Protein AF-X1NA74-F1 (afdb_monomer_lite)

Sequence (127 aa):
YQNKMIAGVIIFEFPNLKIIERQFFVSPVNFPYIPGLLTFREGPSLLEAFKKIKTTPDVILFDGQGIAHPRRMGIATHLGLFLGKPTIGCAKSRLSGKYTSVGEEKGGSNLNTISYSLLASINLLIR

InterPro domains:
  IPR007581 Endonuclease V [PF04493] (3-108)
  IPR007581 Endonuclease V [PTHR28511] (5-96)
  IPR007581 Endonuclease V [cd06559] (3-111)

Structure (mmCIF, N/CA/C/O backbone):
data_AF-X1NA74-F1
#
_entry.id   AF-X1NA74-F1
#
loop_
_atom_site.group_PDB
_atom_site.id
_atom_site.type_symbol
_atom_site.label_atom_id
_atom_site.label_alt_id
_atom_site.label_comp_id
_atom_site.label_asym_id
_atom_site.label_entity_id
_atom_site.label_seq_id
_atom_site.pdbx_PDB_ins_code
_atom_site.Cartn_x
_atom_site.Cartn_y
_atom_site.Cartn_z
_atom_site.occupancy
_atom_site.B_iso_or_equiv
_atom_site.auth_seq_id
_atom_site.auth_comp_id
_atom_site.auth_asym_id
_atom_site.auth_atom_id
_atom_site.pdbx_PDB_model_num
ATOM 1 N N . TYR A 1 1 ? 17.536 8.046 18.427 1.00 46.03 1 TYR A N 1
ATOM 2 C CA . TYR A 1 1 ? 16.246 8.233 17.720 1.00 46.03 1 TYR A CA 1
ATOM 3 C C . TYR A 1 1 ? 16.226 7.712 16.278 1.00 46.03 1 TYR A C 1
ATOM 5 O O . TYR A 1 1 ? 15.150 7.649 15.697 1.00 46.03 1 TYR A O 1
ATOM 13 N N . GLN A 1 2 ? 17.363 7.316 15.697 1.00 56.03 2 GLN A N 1
ATOM 14 C CA . GLN A 1 2 ? 17.453 6.832 14.316 1.00 56.03 2 GLN A CA 1
ATOM 15 C C . GLN A 1 2 ? 17.094 5.336 14.242 1.00 56.03 2 GLN A C 1
ATOM 17 O O . GLN A 1 2 ? 17.498 4.588 15.125 1.00 56.03 2 GLN A O 1
ATOM 22 N N . ASN A 1 3 ? 16.352 4.933 13.202 1.00 81.56 3 ASN A N 1
ATOM 23 C CA . ASN A 1 3 ? 15.900 3.566 12.866 1.00 81.56 3 ASN A CA 1
ATOM 24 C C . ASN A 1 3 ? 14.433 3.196 13.182 1.00 81.56 3 ASN A C 1
ATOM 26 O O . ASN A 1 3 ? 14.139 2.053 13.529 1.00 81.56 3 ASN A O 1
ATOM 30 N N . LYS A 1 4 ? 13.495 4.142 13.028 1.00 88.38 4 LYS A N 1
ATOM 31 C CA . LYS A 1 4 ? 12.045 3.864 13.023 1.00 88.38 4 LYS A CA 1
ATOM 32 C C . LYS A 1 4 ? 11.462 4.013 11.616 1.00 88.38 4 LYS A C 1
ATOM 34 O O . LYS A 1 4 ? 11.911 4.861 10.852 1.00 88.38 4 LYS A O 1
ATOM 39 N N . MET A 1 5 ? 10.441 3.222 11.311 1.00 91.31 5 MET A N 1
ATOM 40 C CA . MET A 1 5 ? 9.598 3.328 10.123 1.00 91.31 5 MET A CA 1
ATOM 41 C C . MET A 1 5 ? 8.152 3.533 10.555 1.00 91.31 5 MET A C 1
ATOM 43 O O . MET A 1 5 ? 7.714 2.998 11.575 1.00 91.31 5 MET A O 1
ATOM 47 N N . ILE A 1 6 ? 7.427 4.322 9.767 1.00 94.69 6 ILE A N 1
ATOM 48 C CA . ILE A 1 6 ? 6.004 4.582 9.950 1.00 94.69 6 ILE A CA 1
ATOM 49 C C . ILE A 1 6 ? 5.291 4.037 8.719 1.00 94.69 6 ILE A C 1
ATOM 51 O O . ILE A 1 6 ? 5.534 4.505 7.611 1.00 94.69 6 ILE A O 1
ATOM 55 N N . ALA A 1 7 ? 4.426 3.051 8.919 1.00 95.31 7 ALA A N 1
ATOM 56 C CA . ALA A 1 7 ? 3.515 2.558 7.898 1.00 95.31 7 ALA A CA 1
ATOM 57 C C . ALA A 1 7 ? 2.154 3.228 8.089 1.00 95.31 7 ALA A C 1
ATOM 59 O O . ALA A 1 7 ? 1.648 3.274 9.211 1.00 95.31 7 ALA A O 1
ATOM 60 N N . GLY A 1 8 ? 1.571 3.753 7.014 1.00 94.44 8 GLY A N 1
ATOM 61 C CA . GLY A 1 8 ? 0.285 4.447 7.039 1.00 94.44 8 GLY A CA 1
ATOM 62 C C . GLY A 1 8 ? -0.700 3.837 6.053 1.00 94.44 8 GLY A C 1
ATOM 63 O O . GLY A 1 8 ? -0.323 3.475 4.942 1.00 94.44 8 GLY A O 1
ATOM 64 N N . VAL A 1 9 ? -1.964 3.754 6.460 1.00 96.69 9 VAL A N 1
ATOM 65 C CA . VAL A 1 9 ? -3.091 3.351 5.616 1.00 96.69 9 VAL A CA 1
ATOM 66 C C . VAL A 1 9 ? -4.160 4.433 5.714 1.00 96.69 9 VAL A C 1
ATOM 68 O O . VAL A 1 9 ? -4.530 4.861 6.810 1.00 96.69 9 VAL A O 1
ATOM 71 N N . ILE A 1 10 ? -4.647 4.890 4.564 1.00 97.19 10 ILE A N 1
ATOM 72 C CA . ILE A 1 10 ? -5.715 5.884 4.456 1.00 97.19 10 ILE A CA 1
ATOM 73 C C . ILE A 1 10 ? -6.810 5.282 3.586 1.00 97.19 10 ILE A C 1
ATOM 75 O O . ILE A 1 10 ? -6.522 4.781 2.500 1.00 97.19 10 ILE A O 1
ATOM 79 N N . ILE A 1 11 ? -8.051 5.346 4.057 1.00 97.00 11 ILE A N 1
ATOM 80 C CA . ILE A 1 11 ? -9.217 4.891 3.304 1.00 97.00 11 ILE A CA 1
ATOM 81 C C . ILE A 1 11 ? -9.994 6.101 2.826 1.00 97.00 11 ILE A C 1
ATOM 83 O O . ILE A 1 11 ? -10.322 7.005 3.602 1.00 97.00 11 ILE A O 1
ATOM 87 N N . PHE A 1 12 ? -10.296 6.078 1.536 1.00 96.38 12 PHE A N 1
ATOM 88 C CA . PHE A 1 12 ? -11.095 7.073 0.855 1.00 96.38 12 PHE A CA 1
ATOM 89 C C . PHE A 1 12 ? -12.439 6.464 0.464 1.00 96.38 12 PHE A C 1
ATOM 91 O O . PHE A 1 12 ? -12.497 5.336 -0.016 1.00 96.38 12 PHE A O 1
ATOM 98 N N . GLU A 1 13 ? -13.507 7.232 0.633 1.00 93.50 13 GLU A N 1
ATOM 99 C CA . GLU A 1 13 ? -14.758 7.020 -0.083 1.00 93.50 13 GLU A CA 1
ATOM 100 C C . GLU A 1 13 ? -14.599 7.521 -1.523 1.00 93.50 13 GLU A C 1
ATOM 102 O O . GLU A 1 13 ? -14.023 8.584 -1.759 1.00 93.50 13 GLU A O 1
ATOM 107 N N . PHE A 1 14 ? -15.145 6.787 -2.486 1.00 89.88 14 PHE A N 1
ATOM 108 C CA . PHE A 1 14 ? -15.173 7.165 -3.897 1.00 89.88 14 PHE A CA 1
ATOM 109 C C . PHE A 1 14 ? -16.624 7.317 -4.379 1.00 89.88 14 PHE A C 1
ATOM 111 O O . PHE A 1 14 ? -17.480 6.575 -3.895 1.00 89.88 14 PHE A O 1
ATOM 118 N N . PRO A 1 15 ? -16.935 8.250 -5.308 1.00 93.31 15 PRO A N 1
ATOM 119 C CA . PRO A 1 15 ? -16.031 9.055 -6.155 1.00 93.31 15 PRO A CA 1
ATOM 120 C C . PRO A 1 15 ? -15.385 10.271 -5.499 1.00 93.31 15 PRO A C 1
ATOM 122 O O . PRO A 1 15 ? -14.423 10.815 -6.031 1.00 93.31 15 PRO A O 1
ATOM 125 N N . ASN A 1 16 ? -15.867 10.685 -4.331 1.00 91.56 16 ASN A N 1
ATOM 126 C CA . ASN A 1 16 ? -15.553 12.009 -3.788 1.00 91.56 16 ASN A CA 1
ATOM 127 C C . ASN A 1 16 ? -14.139 12.141 -3.197 1.00 91.56 16 ASN A C 1
ATOM 129 O O . ASN A 1 16 ? -13.725 13.245 -2.852 1.00 91.56 16 ASN A O 1
ATOM 133 N N . LEU A 1 17 ? -13.414 11.028 -3.039 1.00 92.31 17 LEU A N 1
ATOM 134 C CA . LEU A 1 17 ? -12.102 10.949 -2.388 1.00 92.31 17 LEU A CA 1
ATOM 135 C C . LEU A 1 17 ? -12.105 11.570 -0.983 1.00 92.31 17 LEU A C 1
ATOM 137 O O . LEU A 1 17 ? -11.128 12.175 -0.535 1.00 92.31 17 LEU A O 1
ATOM 141 N N . LYS A 1 18 ? -13.214 11.402 -0.257 1.00 94.44 18 LYS A N 1
ATOM 142 C CA . LYS A 1 18 ? -13.313 11.832 1.136 1.00 94.44 18 LYS A CA 1
ATOM 143 C C . LYS A 1 18 ? -12.596 10.819 2.013 1.00 94.44 18 LYS A C 1
ATOM 145 O O . LYS A 1 18 ? -12.879 9.630 1.945 1.00 94.44 18 LYS A O 1
ATOM 150 N N . ILE A 1 19 ? -11.694 11.279 2.873 1.00 95.31 19 ILE A N 1
ATOM 151 C CA . ILE A 1 19 ? -11.023 10.379 3.813 1.00 95.31 19 ILE A CA 1
ATOM 152 C C . ILE A 1 19 ? -12.007 9.966 4.906 1.00 95.31 19 ILE A C 1
A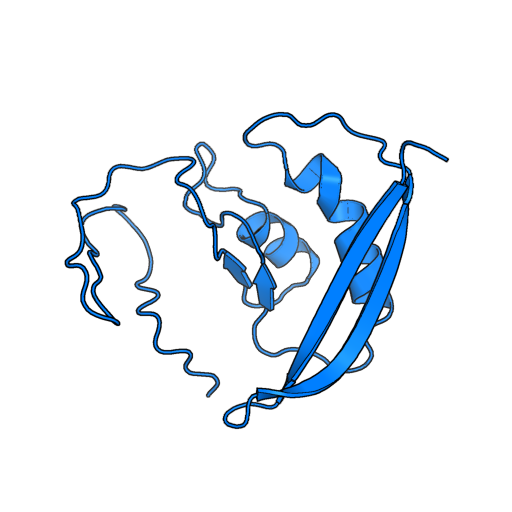TOM 154 O O . ILE A 1 19 ? -12.526 10.822 5.624 1.00 95.31 19 ILE A O 1
ATOM 158 N N . ILE A 1 20 ? -12.218 8.659 5.041 1.00 96.06 20 ILE A N 1
ATOM 159 C CA . ILE A 1 20 ? -13.139 8.068 6.019 1.00 96.06 20 ILE A CA 1
ATOM 160 C C . ILE A 1 20 ? -12.411 7.345 7.153 1.00 96.06 20 ILE A C 1
ATOM 162 O O . ILE A 1 20 ? -12.947 7.244 8.251 1.00 96.06 20 ILE A O 1
ATOM 166 N N . GLU A 1 21 ? -11.167 6.910 6.937 1.00 95.75 21 GLU A N 1
ATOM 167 C CA . GLU A 1 21 ? -10.352 6.288 7.981 1.00 95.75 21 GLU A CA 1
ATOM 168 C C . GLU A 1 21 ? -8.855 6.531 7.746 1.00 95.75 21 GLU A C 1
ATOM 170 O O . GLU A 1 21 ? -8.394 6.642 6.608 1.00 95.75 21 GLU A O 1
ATOM 175 N N . ARG A 1 22 ? -8.085 6.627 8.835 1.00 96.06 22 ARG A N 1
ATOM 176 C CA . ARG A 1 22 ? -6.619 6.687 8.818 1.00 96.06 22 ARG A CA 1
ATOM 177 C C . ARG A 1 22 ? -6.072 5.836 9.952 1.00 96.06 22 ARG A C 1
ATOM 179 O O . ARG A 1 22 ? -6.488 6.011 11.094 1.00 96.06 22 ARG A O 1
ATOM 186 N N . GLN A 1 23 ? -5.111 4.975 9.653 1.00 97.44 23 GLN A N 1
ATOM 187 C CA . GLN A 1 23 ? -4.381 4.200 10.651 1.00 97.44 23 GLN A CA 1
ATOM 188 C C . GLN A 1 23 ? -2.891 4.231 10.351 1.00 97.44 23 GLN A C 1
ATOM 190 O O . GLN A 1 23 ? -2.471 4.373 9.202 1.00 97.44 23 GLN A O 1
ATOM 195 N N . PHE A 1 24 ? -2.080 4.088 11.394 1.00 95.31 24 PHE A N 1
ATOM 196 C CA . PHE A 1 24 ? -0.639 3.975 11.241 1.00 95.31 24 PHE A CA 1
ATOM 197 C C . PHE A 1 24 ? -0.034 3.010 12.255 1.00 95.31 24 PHE A C 1
ATOM 199 O O . PHE A 1 24 ? -0.598 2.717 13.318 1.00 95.31 24 PHE A O 1
ATOM 206 N N . PHE A 1 25 ? 1.157 2.530 11.931 1.00 94.50 25 PHE A N 1
ATOM 207 C CA . PHE A 1 25 ? 1.970 1.703 12.802 1.00 94.50 25 PHE A CA 1
ATOM 208 C C . PHE A 1 25 ? 3.419 2.175 12.760 1.00 94.50 25 PHE A C 1
ATOM 210 O O . PHE A 1 25 ? 3.946 2.497 11.697 1.00 94.50 25 PHE A O 1
ATOM 217 N N . VAL A 1 26 ? 4.055 2.234 13.929 1.00 95.50 26 VAL A N 1
ATOM 218 C CA . VAL A 1 26 ? 5.454 2.637 14.070 1.00 95.50 26 VAL A CA 1
ATOM 219 C C . VAL A 1 26 ? 6.238 1.442 14.573 1.00 95.50 26 VAL A C 1
ATOM 221 O O . VAL A 1 26 ? 5.882 0.855 15.592 1.00 95.50 26 VAL A O 1
ATOM 224 N N . SER A 1 27 ? 7.321 1.111 13.886 1.00 92.19 27 SER A N 1
ATOM 225 C CA . SER A 1 27 ? 8.189 -0.011 14.237 1.00 92.19 27 SER A CA 1
ATOM 226 C C . SER A 1 27 ? 9.657 0.360 14.046 1.00 92.19 27 SER A C 1
ATOM 228 O O . SER A 1 27 ? 9.962 1.316 13.327 1.00 92.19 27 SER A O 1
ATOM 230 N N . PRO A 1 28 ? 10.599 -0.388 14.640 1.00 93.50 28 PRO A N 1
ATOM 231 C CA . PRO A 1 28 ? 11.978 -0.344 14.179 1.00 93.50 28 PRO A CA 1
ATOM 232 C C . PRO A 1 28 ? 12.091 -0.863 12.735 1.00 93.50 28 PRO A C 1
ATOM 234 O O . PRO A 1 28 ? 11.233 -1.615 12.260 1.00 93.50 28 PRO A O 1
ATOM 237 N N . VAL A 1 29 ? 13.147 -0.453 12.031 1.00 90.69 29 VAL A N 1
ATOM 238 C CA . VAL A 1 29 ? 13.500 -0.999 10.712 1.00 90.69 29 VAL A CA 1
ATOM 239 C C . VAL A 1 29 ? 14.473 -2.158 10.898 1.00 90.69 29 VAL A C 1
ATOM 241 O O . VAL A 1 29 ? 15.636 -1.948 11.235 1.00 90.69 29 VAL A O 1
ATOM 244 N N . ASN A 1 30 ? 14.000 -3.377 10.644 1.00 87.94 30 ASN A N 1
ATOM 245 C CA . ASN A 1 30 ? 14.761 -4.604 10.910 1.00 87.94 30 ASN A CA 1
ATOM 246 C C . ASN A 1 30 ? 15.339 -5.262 9.645 1.00 87.94 30 ASN A C 1
ATOM 248 O O . ASN A 1 30 ? 15.986 -6.300 9.737 1.00 87.94 30 ASN A O 1
ATOM 252 N N . PHE A 1 31 ? 15.113 -4.679 8.463 1.00 91.25 31 PHE A N 1
ATOM 253 C CA . PHE A 1 31 ? 15.576 -5.220 7.184 1.00 91.25 31 PHE A CA 1
ATOM 254 C C . PHE A 1 31 ? 16.203 -4.108 6.324 1.00 91.25 31 PHE A C 1
ATOM 256 O O . PHE A 1 31 ? 15.607 -3.030 6.212 1.00 91.25 31 PHE A O 1
ATOM 263 N N . PRO A 1 32 ? 17.390 -4.310 5.720 1.00 89.75 32 PRO A N 1
ATOM 264 C CA . PRO A 1 32 ? 18.074 -3.290 4.922 1.00 89.75 32 PRO A CA 1
ATOM 265 C C . PRO A 1 32 ? 17.316 -2.949 3.632 1.00 89.75 32 PRO A C 1
ATOM 267 O O . PRO A 1 32 ? 16.464 -3.702 3.167 1.00 89.75 32 PRO A O 1
ATOM 270 N N . TYR A 1 33 ? 17.616 -1.801 3.023 1.00 87.38 33 TYR A N 1
ATOM 271 C CA . TYR A 1 33 ? 17.065 -1.490 1.706 1.00 87.38 33 TYR A CA 1
ATOM 272 C C . TYR A 1 33 ? 17.818 -2.284 0.635 1.00 87.38 33 TYR A C 1
ATOM 274 O O . TYR A 1 33 ? 18.985 -2.014 0.361 1.00 87.38 33 TYR A O 1
ATOM 282 N N . ILE A 1 34 ? 17.140 -3.262 0.036 1.00 91.31 34 ILE A N 1
ATOM 283 C CA . ILE A 1 34 ? 17.653 -4.051 -1.085 1.00 91.31 34 ILE A CA 1
ATOM 284 C C . ILE A 1 34 ? 16.655 -3.910 -2.243 1.00 91.31 34 ILE A C 1
ATOM 286 O O . ILE A 1 34 ? 15.484 -4.278 -2.075 1.00 91.31 34 ILE A O 1
ATOM 290 N N . PRO A 1 35 ? 17.072 -3.386 -3.413 1.00 84.56 35 PRO A N 1
ATOM 291 C CA . PRO A 1 35 ? 16.201 -3.270 -4.576 1.00 84.56 35 PRO A CA 1
ATOM 292 C C . PRO A 1 35 ? 15.513 -4.598 -4.918 1.00 84.56 35 PRO A C 1
ATOM 294 O O . PRO A 1 35 ? 16.149 -5.642 -5.056 1.00 84.56 35 PRO A O 1
ATOM 297 N N . GLY A 1 36 ? 14.186 -4.557 -5.037 1.00 87.69 36 GLY A N 1
ATOM 298 C CA . GLY A 1 36 ? 13.357 -5.734 -5.302 1.00 87.69 36 GLY A CA 1
ATOM 299 C C . GLY A 1 36 ? 13.030 -6.617 -4.089 1.00 87.69 36 GLY A C 1
ATOM 300 O O . GLY A 1 36 ? 12.433 -7.674 -4.263 1.00 87.69 36 GLY A O 1
ATOM 301 N N . LEU A 1 37 ? 13.391 -6.202 -2.869 1.00 93.44 37 LEU A N 1
ATOM 302 C CA . LEU A 1 37 ? 12.987 -6.850 -1.610 1.00 93.44 37 LEU A CA 1
ATOM 303 C C . LEU A 1 37 ? 12.252 -5.879 -0.667 1.00 93.44 37 LEU A C 1
ATOM 305 O O . LEU A 1 37 ? 12.208 -6.094 0.542 1.00 93.44 37 LEU A O 1
ATOM 309 N N . LEU A 1 38 ? 11.646 -4.818 -1.215 1.00 90.56 38 LEU A N 1
ATOM 310 C CA . LEU A 1 38 ? 10.960 -3.776 -0.438 1.00 90.56 38 LEU A CA 1
ATOM 311 C C . LEU A 1 38 ? 9.894 -4.349 0.505 1.00 90.56 38 LEU A C 1
ATOM 313 O O . LEU A 1 38 ? 9.777 -3.911 1.646 1.00 90.56 38 LEU A O 1
ATOM 317 N N . THR A 1 39 ? 9.169 -5.381 0.070 1.00 93.06 39 THR A N 1
ATOM 318 C CA . THR A 1 39 ? 8.135 -6.006 0.897 1.00 93.06 39 THR A CA 1
ATOM 319 C C . THR A 1 39 ? 8.673 -6.574 2.206 1.00 93.06 39 THR A C 1
ATOM 321 O O . THR A 1 39 ? 7.976 -6.525 3.208 1.00 93.06 39 THR A O 1
ATOM 324 N N . PHE A 1 40 ? 9.908 -7.079 2.240 1.00 94.56 40 PHE A N 1
ATOM 325 C CA . PHE A 1 40 ? 10.506 -7.594 3.478 1.00 94.56 40 PHE A CA 1
ATOM 326 C C . PHE A 1 40 ? 10.854 -6.470 4.456 1.00 94.56 40 PHE A C 1
ATOM 328 O O . PHE A 1 40 ? 10.862 -6.677 5.667 1.00 94.56 40 PHE A O 1
ATOM 335 N N . ARG A 1 41 ? 11.110 -5.270 3.927 1.00 93.69 41 ARG A N 1
ATOM 336 C CA . ARG A 1 41 ? 11.397 -4.076 4.717 1.00 93.69 41 ARG A CA 1
ATOM 337 C C . ARG A 1 41 ? 10.142 -3.427 5.280 1.00 93.69 41 ARG A C 1
ATOM 339 O O . ARG A 1 41 ? 10.141 -3.077 6.454 1.00 93.69 41 ARG A O 1
ATOM 346 N N . GLU A 1 42 ? 9.104 -3.267 4.466 1.00 93.62 42 GLU A N 1
ATOM 347 C CA . GLU A 1 42 ? 7.936 -2.441 4.813 1.00 93.62 42 GLU A CA 1
ATOM 348 C C . GLU A 1 42 ? 6.664 -3.251 5.076 1.00 93.62 42 GLU A C 1
ATOM 350 O O . GLU A 1 42 ? 5.791 -2.824 5.833 1.00 93.62 42 GLU A O 1
ATOM 355 N N . GLY A 1 43 ? 6.567 -4.444 4.486 1.00 94.56 43 GLY A N 1
ATOM 356 C CA . GLY A 1 43 ? 5.388 -5.303 4.536 1.00 94.56 43 GLY A CA 1
ATOM 357 C C . GLY A 1 43 ? 4.912 -5.636 5.948 1.00 94.56 43 GLY A C 1
ATOM 358 O O . GLY A 1 43 ? 3.726 -5.445 6.207 1.00 94.56 43 GLY A O 1
ATOM 359 N N . PRO A 1 44 ? 5.787 -6.057 6.886 1.00 95.50 44 PRO A N 1
ATOM 360 C CA . PRO A 1 44 ? 5.369 -6.338 8.258 1.00 95.50 44 PRO A CA 1
ATOM 361 C C . PRO A 1 44 ? 4.654 -5.150 8.912 1.00 95.50 44 PRO A C 1
ATOM 363 O O . PRO A 1 44 ? 3.573 -5.305 9.469 1.00 95.50 44 PRO A O 1
ATOM 366 N N . SER A 1 45 ? 5.202 -3.943 8.777 1.00 95.38 45 SER A N 1
ATOM 367 C CA . SER A 1 45 ? 4.621 -2.746 9.392 1.00 95.38 45 SER A CA 1
ATOM 368 C C . SER A 1 45 ? 3.344 -2.288 8.694 1.00 95.38 45 SER A C 1
ATOM 370 O O . SER A 1 45 ? 2.434 -1.797 9.361 1.00 95.38 45 SER A O 1
ATOM 372 N N . LEU A 1 46 ? 3.237 -2.487 7.377 1.00 96.31 46 LEU A N 1
ATOM 373 C CA . LEU A 1 46 ? 1.990 -2.272 6.641 1.00 96.31 46 LEU A CA 1
ATOM 374 C C . LEU A 1 46 ? 0.894 -3.232 7.107 1.00 96.31 46 LEU A C 1
ATOM 376 O O . LEU A 1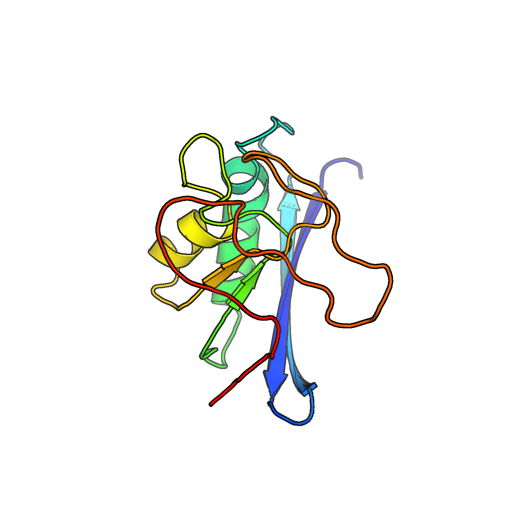 46 ? -0.216 -2.780 7.371 1.00 96.31 46 LEU A O 1
ATOM 380 N N . LEU A 1 47 ? 1.193 -4.523 7.276 1.00 96.69 47 LEU A N 1
ATOM 381 C CA . LEU A 1 47 ? 0.227 -5.501 7.789 1.00 96.69 47 LEU A CA 1
ATOM 382 C C . LEU A 1 47 ? -0.263 -5.128 9.195 1.00 96.69 47 LEU A C 1
ATOM 384 O O . LEU A 1 47 ? -1.462 -5.197 9.457 1.00 96.69 47 LEU A O 1
ATOM 388 N N . GLU A 1 48 ? 0.621 -4.652 10.076 1.00 97.50 48 GLU A N 1
ATOM 389 C CA . GLU A 1 48 ? 0.217 -4.143 11.395 1.00 97.50 48 GLU A CA 1
ATOM 390 C C . GLU A 1 48 ? -0.654 -2.879 11.312 1.00 97.50 48 GLU A C 1
ATOM 392 O O . GLU A 1 48 ? -1.578 -2.713 12.110 1.00 97.50 48 GLU A O 1
ATOM 397 N N . ALA A 1 49 ? -0.416 -1.993 10.341 1.00 96.00 49 ALA A N 1
ATOM 398 C CA . ALA A 1 49 ? -1.298 -0.852 10.101 1.00 96.00 49 ALA A CA 1
ATOM 399 C C . ALA A 1 49 ? -2.678 -1.301 9.580 1.00 96.00 49 ALA A C 1
ATOM 401 O O . ALA A 1 49 ? -3.695 -0.802 10.061 1.00 96.00 49 ALA A O 1
ATOM 402 N N . PHE A 1 50 ? -2.731 -2.284 8.672 1.00 96.50 50 PHE A N 1
ATOM 403 C CA . PHE A 1 50 ? -3.985 -2.858 8.168 1.00 96.50 50 PHE A CA 1
ATOM 404 C C . PHE A 1 50 ? -4.796 -3.574 9.251 1.00 96.50 50 PHE A C 1
ATOM 406 O O . PHE A 1 50 ? -6.016 -3.487 9.235 1.00 96.50 50 PHE A O 1
ATOM 413 N N . LYS A 1 51 ? -4.164 -4.210 10.245 1.00 97.12 51 LYS A N 1
ATOM 414 C CA . LYS A 1 51 ? -4.886 -4.812 11.384 1.00 97.12 51 LYS A CA 1
ATOM 415 C C . LYS A 1 51 ? -5.685 -3.801 12.213 1.00 97.12 51 LYS A C 1
ATOM 417 O O . LYS A 1 51 ? -6.627 -4.188 12.896 1.00 97.12 51 LYS A O 1
ATOM 422 N N . LYS A 1 52 ? -5.304 -2.519 12.192 1.00 97.06 52 LYS A N 1
ATOM 423 C CA . LYS A 1 52 ? -6.000 -1.449 12.928 1.00 97.06 52 LYS A CA 1
ATOM 424 C C . LYS A 1 52 ? -7.197 -0.881 12.172 1.00 97.06 52 LYS A C 1
ATOM 426 O O . LYS A 1 52 ? -7.978 -0.136 12.760 1.00 97.06 52 LYS A O 1
ATOM 431 N N . ILE A 1 53 ? -7.298 -1.178 10.880 1.00 93.69 53 ILE A N 1
ATOM 432 C CA . ILE A 1 53 ? -8.359 -0.682 10.016 1.00 93.69 53 ILE A CA 1
ATOM 433 C C . ILE A 1 53 ? -9.670 -1.385 10.367 1.00 93.69 53 ILE A C 1
ATOM 435 O O . ILE A 1 53 ? -9.718 -2.608 10.475 1.00 93.69 53 ILE A O 1
ATOM 439 N N . LYS A 1 54 ? -10.740 -0.605 10.524 1.00 95.75 54 LYS A N 1
ATOM 440 C CA . LYS A 1 54 ? -12.096 -1.116 10.777 1.00 95.75 54 LYS A CA 1
ATOM 441 C C . LYS A 1 54 ? -12.924 -1.204 9.499 1.00 95.75 54 LYS A C 1
ATOM 443 O O . LYS A 1 54 ? -13.780 -2.076 9.377 1.00 95.75 54 LYS A O 1
ATOM 448 N N . THR A 1 55 ? -12.671 -0.313 8.547 1.00 93.19 55 THR A N 1
ATOM 449 C CA . THR A 1 55 ? -13.375 -0.263 7.265 1.00 93.19 55 THR A CA 1
ATOM 450 C C . THR A 1 55 ? -12.708 -1.194 6.265 1.00 93.19 55 THR A C 1
ATOM 452 O O . THR A 1 55 ? -11.521 -1.074 5.990 1.00 93.19 55 THR A O 1
ATOM 455 N N . THR A 1 56 ? -13.458 -2.117 5.671 1.00 93.38 56 THR A N 1
ATOM 456 C CA . THR A 1 56 ? -12.890 -3.028 4.670 1.00 93.38 56 THR A CA 1
ATOM 457 C C . THR A 1 56 ? -12.768 -2.319 3.315 1.00 93.38 56 THR A C 1
ATOM 459 O O . THR A 1 56 ? -13.802 -1.947 2.766 1.00 93.38 56 THR A O 1
ATOM 462 N N . PRO A 1 57 ? -11.558 -2.141 2.745 1.00 93.19 57 PRO A N 1
ATOM 463 C CA . PRO A 1 57 ? -11.408 -1.540 1.423 1.00 93.19 57 PRO A CA 1
ATOM 464 C C . PRO A 1 57 ? -11.794 -2.520 0.304 1.00 93.19 57 PRO A C 1
ATOM 466 O O . PRO A 1 57 ? -11.549 -3.729 0.406 1.00 93.19 57 PRO A O 1
ATOM 469 N N . ASP A 1 58 ? -12.341 -1.982 -0.789 1.00 93.94 58 ASP A N 1
ATOM 470 C CA . ASP A 1 58 ? -12.640 -2.735 -2.017 1.00 93.94 58 ASP A CA 1
ATOM 471 C C . ASP A 1 58 ? -11.387 -2.953 -2.882 1.00 93.94 58 ASP A C 1
ATOM 473 O O . ASP A 1 58 ? -11.197 -4.021 -3.463 1.00 93.94 58 ASP A O 1
ATOM 477 N N . VAL A 1 59 ? -10.503 -1.951 -2.932 1.00 95.75 59 VAL A N 1
ATOM 478 C CA . VAL A 1 59 ? -9.226 -1.972 -3.659 1.00 95.75 59 VAL A CA 1
ATOM 479 C C . VAL A 1 59 ? -8.151 -1.262 -2.842 1.00 95.75 59 VAL A C 1
ATOM 481 O O . VAL A 1 59 ? -8.430 -0.291 -2.138 1.00 95.75 59 VAL A O 1
ATOM 484 N N . ILE A 1 60 ? -6.912 -1.744 -2.927 1.00 97.12 60 ILE A N 1
ATOM 485 C CA . ILE A 1 60 ? -5.777 -1.191 -2.183 1.00 97.12 60 ILE A CA 1
ATOM 486 C C . ILE A 1 60 ? -4.703 -0.716 -3.158 1.00 97.12 60 ILE A C 1
ATOM 488 O O . ILE A 1 60 ? -4.254 -1.469 -4.021 1.00 97.12 60 ILE A O 1
ATOM 492 N N . LEU A 1 61 ? -4.262 0.529 -3.001 1.00 97.25 61 LEU A N 1
ATOM 493 C CA . LEU A 1 61 ? -3.155 1.097 -3.764 1.00 97.25 61 LEU A CA 1
ATOM 494 C C . LEU A 1 61 ? -1.903 1.133 -2.884 1.00 97.25 61 LEU A C 1
ATOM 496 O O . LEU A 1 61 ? -1.933 1.670 -1.778 1.00 97.25 61 LEU A O 1
ATOM 500 N N . PHE A 1 62 ? -0.799 0.588 -3.390 1.00 95.81 62 PHE A N 1
ATOM 501 C CA . PHE A 1 62 ? 0.508 0.633 -2.736 1.00 95.81 62 PHE A CA 1
ATOM 502 C C . PHE A 1 62 ? 1.466 1.552 -3.500 1.00 95.81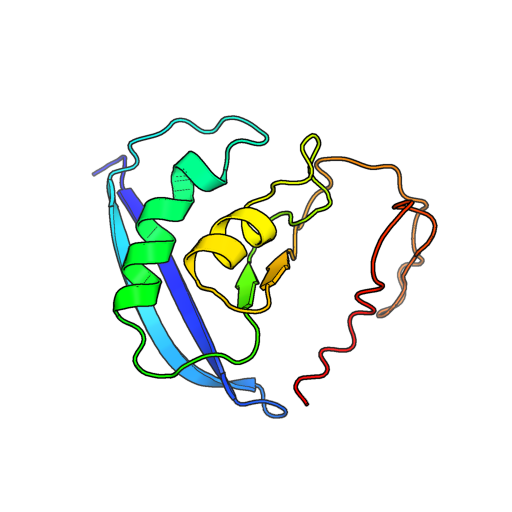 62 PHE A C 1
ATOM 504 O O . PHE A 1 62 ? 1.545 1.474 -4.727 1.00 95.81 62 PHE A O 1
ATOM 511 N N . ASP A 1 63 ? 2.246 2.370 -2.782 1.00 92.31 63 ASP A N 1
ATOM 512 C CA . ASP A 1 63 ? 3.385 3.107 -3.356 1.00 92.31 63 ASP A CA 1
ATOM 513 C C . ASP A 1 63 ? 4.541 2.128 -3.598 1.00 92.31 63 ASP A C 1
ATOM 515 O O . ASP A 1 63 ? 5.394 1.885 -2.747 1.00 92.31 63 ASP A O 1
ATOM 519 N N . GLY A 1 64 ? 4.501 1.458 -4.743 1.00 91.69 64 GLY A N 1
ATOM 520 C CA . GLY A 1 64 ? 5.455 0.418 -5.081 1.00 91.69 64 GLY A CA 1
ATOM 521 C C . GLY A 1 64 ? 4.993 -0.432 -6.251 1.00 91.69 64 GLY A C 1
ATOM 522 O O . GLY A 1 64 ? 3.928 -0.233 -6.827 1.00 91.69 64 GLY A O 1
ATOM 523 N N . GLN A 1 65 ? 5.833 -1.385 -6.636 1.00 94.00 65 GLN A N 1
ATOM 524 C CA . GLN A 1 65 ? 5.564 -2.243 -7.786 1.00 94.00 65 GLN A CA 1
ATOM 525 C C . GLN A 1 65 ? 4.585 -3.374 -7.434 1.00 94.00 65 GLN A C 1
ATOM 527 O O . GLN A 1 65 ? 4.586 -3.884 -6.312 1.00 94.00 65 GLN A O 1
ATOM 532 N N . GLY A 1 66 ? 3.796 -3.802 -8.420 1.00 94.94 66 GLY A N 1
ATOM 533 C CA . GLY A 1 66 ? 3.050 -5.067 -8.406 1.00 94.94 66 GLY A CA 1
ATOM 534 C C . GLY A 1 66 ? 3.760 -6.137 -9.239 1.00 94.94 66 GLY A C 1
ATOM 535 O O . GLY A 1 66 ? 4.914 -6.482 -8.978 1.00 94.94 66 GLY A O 1
ATOM 536 N N . ILE A 1 67 ? 3.099 -6.621 -10.295 1.00 94.06 67 ILE A N 1
ATOM 537 C CA . ILE A 1 67 ? 3.664 -7.601 -11.245 1.00 94.06 67 ILE A CA 1
ATOM 538 C C . ILE A 1 67 ? 4.843 -7.053 -12.070 1.00 94.06 67 ILE A C 1
ATOM 540 O O . ILE A 1 67 ? 5.625 -7.825 -12.633 1.00 94.06 67 ILE A O 1
ATOM 544 N N . ALA A 1 68 ? 4.998 -5.725 -12.128 1.00 90.81 68 ALA A N 1
ATOM 545 C CA . ALA A 1 68 ? 6.125 -5.012 -12.735 1.00 90.81 68 ALA A CA 1
ATOM 546 C C . ALA A 1 68 ? 7.390 -5.097 -11.852 1.00 90.81 68 ALA A C 1
ATOM 548 O O . ALA A 1 68 ? 8.006 -4.109 -11.456 1.00 90.81 68 ALA A O 1
ATOM 549 N N . HIS A 1 69 ? 7.771 -6.327 -11.529 1.00 91.62 69 HIS A N 1
ATOM 550 C CA . HIS A 1 69 ? 8.881 -6.697 -10.666 1.00 91.62 69 HIS A CA 1
ATOM 551 C C . HIS A 1 69 ? 9.688 -7.808 -11.356 1.00 91.62 69 HIS A C 1
ATOM 553 O O . HIS A 1 69 ? 9.066 -8.662 -11.994 1.00 91.62 69 HIS A O 1
ATOM 559 N N . PRO A 1 70 ? 11.028 -7.889 -11.200 1.00 89.44 70 PRO A N 1
ATOM 560 C CA . PRO A 1 70 ? 11.833 -8.933 -11.850 1.00 89.44 70 PRO A CA 1
ATOM 561 C C . PRO A 1 70 ? 11.341 -10.363 -11.577 1.00 89.44 70 PRO A C 1
ATOM 563 O O . PRO A 1 70 ? 11.508 -11.251 -12.402 1.00 89.44 70 PRO A O 1
ATOM 566 N N . ARG A 1 71 ? 10.697 -10.569 -10.421 1.00 93.69 71 ARG A N 1
ATOM 567 C CA . ARG A 1 71 ? 10.127 -11.854 -9.972 1.00 93.69 71 ARG A CA 1
ATOM 568 C C . ARG A 1 71 ? 8.594 -11.898 -9.998 1.00 93.69 71 ARG A C 1
ATOM 570 O O . ARG A 1 71 ? 8.010 -12.730 -9.322 1.00 93.69 71 ARG A O 1
ATOM 577 N N . ARG A 1 72 ? 7.935 -10.935 -10.655 1.00 93.31 72 ARG A N 1
ATOM 578 C CA . ARG A 1 72 ? 6.464 -10.739 -10.649 1.00 93.31 72 ARG A CA 1
ATOM 579 C C . ARG A 1 72 ? 5.815 -10.577 -9.260 1.00 93.31 72 ARG A C 1
ATOM 581 O O . ARG A 1 72 ? 4.596 -10.572 -9.149 1.00 93.31 72 ARG A O 1
ATOM 588 N N . MET A 1 73 ? 6.631 -10.384 -8.225 1.00 95.12 73 MET A N 1
ATOM 589 C CA . MET A 1 73 ? 6.244 -10.343 -6.815 1.00 95.12 73 MET A CA 1
ATOM 590 C C . MET A 1 73 ? 6.695 -9.029 -6.159 1.00 95.12 73 MET A C 1
ATOM 592 O O . MET A 1 73 ? 7.575 -9.019 -5.300 1.00 95.12 73 MET A O 1
ATOM 596 N N . GLY A 1 74 ? 6.162 -7.899 -6.629 1.00 95.31 74 GLY A N 1
ATOM 597 C CA . GLY A 1 74 ? 6.341 -6.608 -5.960 1.00 95.31 74 GLY A CA 1
ATOM 598 C C . GLY A 1 74 ? 5.503 -6.497 -4.680 1.00 95.31 74 GLY A C 1
ATOM 599 O O . GLY A 1 74 ? 4.746 -7.408 -4.344 1.00 95.31 74 GLY A O 1
ATOM 600 N N . ILE A 1 75 ? 5.619 -5.380 -3.959 1.00 95.69 75 ILE A N 1
ATOM 601 C CA . ILE A 1 75 ? 4.920 -5.168 -2.680 1.00 95.69 75 ILE A CA 1
ATOM 602 C C . ILE A 1 75 ? 3.400 -5.233 -2.802 1.00 95.69 75 ILE A C 1
ATOM 604 O O . ILE A 1 75 ? 2.774 -5.861 -1.953 1.00 95.69 75 ILE A O 1
ATOM 608 N N . ALA A 1 76 ? 2.825 -4.686 -3.878 1.00 96.56 76 ALA A N 1
ATOM 609 C CA . ALA A 1 76 ? 1.383 -4.741 -4.090 1.00 96.56 76 ALA A CA 1
ATOM 610 C C . ALA A 1 76 ? 0.912 -6.191 -4.269 1.00 96.56 76 ALA A C 1
ATOM 612 O O . ALA A 1 76 ? 0.052 -6.650 -3.527 1.00 96.56 76 ALA A O 1
ATOM 613 N N . THR A 1 77 ? 1.553 -6.942 -5.173 1.00 96.69 77 THR A N 1
ATOM 614 C CA . THR A 1 77 ? 1.240 -8.360 -5.412 1.00 96.69 77 THR A CA 1
ATOM 615 C C . THR A 1 77 ? 1.422 -9.193 -4.148 1.00 96.69 77 THR A C 1
ATOM 617 O O . THR A 1 77 ? 0.555 -9.983 -3.794 1.00 96.69 77 THR A O 1
ATOM 620 N N . HIS A 1 78 ? 2.545 -9.009 -3.453 1.00 97.50 78 HIS A N 1
ATOM 621 C CA . HIS A 1 78 ? 2.897 -9.825 -2.301 1.00 97.50 78 HIS A CA 1
ATOM 622 C C . HIS A 1 78 ? 1.957 -9.563 -1.117 1.00 97.50 78 HIS A C 1
ATOM 624 O O . HIS A 1 78 ? 1.432 -10.515 -0.551 1.00 97.50 78 HIS A O 1
ATOM 630 N N . LEU A 1 79 ? 1.682 -8.298 -0.770 1.00 97.38 79 LEU A N 1
ATOM 631 C CA . LEU A 1 79 ? 0.743 -7.973 0.309 1.00 97.38 79 LEU A CA 1
ATOM 632 C C . LEU A 1 79 ? -0.714 -8.259 -0.066 1.00 97.38 79 LEU A C 1
ATOM 634 O O . LEU A 1 79 ? -1.492 -8.610 0.817 1.00 97.38 79 LEU A O 1
ATOM 638 N N . GLY A 1 80 ? -1.079 -8.191 -1.348 1.00 96.38 80 GLY A N 1
ATOM 639 C CA . GLY A 1 80 ? -2.404 -8.597 -1.822 1.00 96.38 80 GLY A CA 1
ATOM 640 C C . GLY A 1 80 ? -2.744 -10.048 -1.488 1.00 96.38 80 GLY A C 1
ATOM 641 O O . GLY A 1 80 ? -3.876 -10.326 -1.094 1.00 96.38 80 GLY A O 1
ATOM 642 N N . LEU A 1 81 ? -1.754 -10.950 -1.536 1.00 96.88 81 LEU A N 1
ATOM 643 C CA . LEU A 1 81 ? -1.924 -12.349 -1.124 1.00 96.88 81 LEU A CA 1
ATOM 644 C C . LEU A 1 81 ? -2.253 -12.482 0.370 1.00 96.88 81 LEU A C 1
ATOM 646 O O . LEU A 1 81 ? -3.121 -13.269 0.730 1.00 96.88 81 LEU A O 1
ATOM 650 N N . PHE A 1 82 ? -1.597 -11.703 1.236 1.00 96.75 82 PHE A N 1
ATOM 651 C CA . PHE A 1 82 ? -1.865 -11.724 2.680 1.00 96.75 82 PHE A CA 1
ATOM 652 C C . PHE A 1 82 ? -3.193 -11.061 3.049 1.00 96.75 82 PHE A C 1
ATOM 654 O O . PHE A 1 82 ? -3.868 -11.507 3.972 1.00 96.75 82 PHE A O 1
ATOM 661 N N . LEU A 1 83 ? -3.553 -9.979 2.355 1.00 95.44 83 LEU A N 1
ATOM 662 C CA . LEU A 1 83 ? -4.756 -9.200 2.648 1.00 95.44 83 LEU A CA 1
ATOM 663 C C . LEU A 1 83 ? -6.019 -9.804 2.023 1.00 95.44 83 LEU A C 1
ATOM 665 O O . LEU A 1 83 ? -7.120 -9.462 2.447 1.00 95.44 83 LEU A O 1
ATOM 669 N N . GLY A 1 84 ? -5.883 -10.674 1.016 1.00 95.75 84 GLY A N 1
ATOM 670 C CA . GLY A 1 84 ? -7.021 -11.268 0.310 1.00 95.75 84 GLY A CA 1
ATOM 671 C C . GLY A 1 84 ? -7.876 -10.223 -0.414 1.00 95.75 84 GLY A C 1
ATOM 672 O O . GLY A 1 84 ? -9.097 -10.359 -0.485 1.00 95.75 84 GLY A O 1
ATOM 673 N N . LYS A 1 85 ? -7.249 -9.145 -0.904 1.00 93.44 85 LYS A N 1
ATOM 674 C CA . LYS A 1 85 ? -7.920 -8.007 -1.550 1.00 93.44 85 LYS A CA 1
ATOM 675 C C . LYS A 1 85 ? -7.283 -7.662 -2.894 1.00 93.44 85 LYS A C 1
ATOM 677 O O . LYS A 1 85 ? -6.083 -7.877 -3.060 1.00 93.44 85 LYS A O 1
ATOM 682 N N . PRO A 1 86 ? -8.048 -7.089 -3.841 1.00 96.19 86 PRO A N 1
ATOM 683 C CA . PRO A 1 86 ? -7.485 -6.502 -5.050 1.00 96.19 86 PRO A CA 1
ATOM 684 C C . PRO A 1 86 ? -6.459 -5.413 -4.719 1.00 96.19 86 PRO A C 1
ATOM 686 O O . PRO A 1 86 ? -6.732 -4.503 -3.932 1.00 96.19 86 PRO A O 1
ATOM 689 N N . THR A 1 87 ? -5.282 -5.488 -5.340 1.00 96.94 87 THR A N 1
ATOM 690 C CA . THR A 1 87 ? -4.184 -4.541 -5.105 1.00 96.94 87 THR A CA 1
ATOM 691 C C . THR A 1 87 ? -3.613 -3.986 -6.398 1.00 96.94 87 THR A C 1
ATOM 693 O O . THR A 1 87 ? -3.382 -4.741 -7.344 1.00 96.94 87 THR A O 1
ATOM 696 N N . ILE A 1 88 ? -3.276 -2.699 -6.397 1.00 96.31 88 ILE A N 1
ATOM 697 C CA . ILE A 1 88 ? -2.590 -2.011 -7.492 1.00 96.31 88 ILE A CA 1
ATOM 698 C C . ILE A 1 88 ? -1.279 -1.429 -6.961 1.00 96.31 88 ILE A C 1
ATOM 700 O O . ILE A 1 88 ? -1.238 -0.828 -5.888 1.00 96.31 88 ILE A O 1
ATOM 704 N N . GLY A 1 89 ? -0.196 -1.619 -7.713 1.00 94.25 89 GLY A N 1
ATOM 705 C CA . GLY A 1 89 ? 1.079 -0.958 -7.445 1.00 94.25 89 GLY A CA 1
ATOM 706 C C . GLY A 1 89 ? 1.208 0.334 -8.248 1.00 94.25 89 GLY A C 1
ATOM 707 O O . GLY A 1 89 ? 1.151 0.293 -9.475 1.00 94.25 89 GLY A O 1
ATOM 708 N N . CYS A 1 90 ? 1.411 1.459 -7.567 1.00 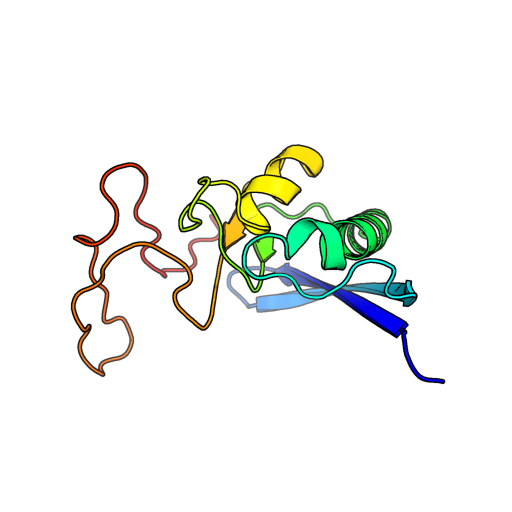93.94 90 CYS A N 1
ATOM 709 C CA . CYS A 1 90 ? 1.610 2.783 -8.154 1.00 93.94 90 CYS A CA 1
ATOM 710 C C . CYS A 1 90 ? 3.034 3.273 -7.859 1.00 93.94 90 CYS A C 1
ATOM 712 O O . CYS A 1 90 ? 3.255 4.056 -6.941 1.00 93.94 90 CYS A O 1
ATOM 714 N N . ALA A 1 91 ? 4.017 2.784 -8.617 1.00 90.12 91 ALA A N 1
ATOM 715 C CA . ALA A 1 91 ? 5.418 3.147 -8.419 1.00 90.12 91 ALA A CA 1
ATOM 716 C C . ALA A 1 91 ? 5.819 4.422 -9.181 1.00 90.12 91 ALA A C 1
ATOM 718 O O . ALA A 1 91 ? 5.424 4.624 -10.327 1.00 90.12 91 ALA A O 1
ATOM 719 N N . LYS A 1 92 ? 6.692 5.235 -8.574 1.00 85.81 92 LYS A N 1
ATOM 720 C CA . LYS A 1 92 ? 7.242 6.473 -9.168 1.00 85.81 92 LYS A CA 1
ATOM 721 C C . LYS A 1 92 ? 8.422 6.246 -10.117 1.00 85.81 92 LYS A C 1
ATOM 723 O O . LYS A 1 92 ? 8.766 7.123 -10.900 1.00 85.81 92 LYS A O 1
ATOM 728 N N . SER A 1 93 ? 9.075 5.092 -10.027 1.00 84.12 93 SER A N 1
ATOM 729 C CA . SER A 1 93 ? 10.228 4.745 -10.855 1.00 84.12 93 SER A CA 1
ATOM 730 C 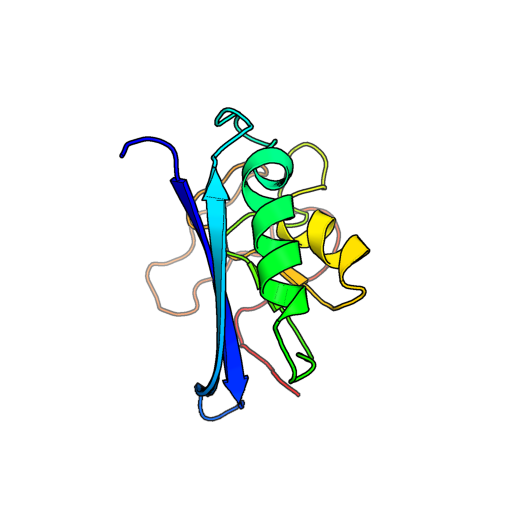C . SER A 1 93 ? 10.155 3.295 -11.314 1.00 84.12 93 SER A C 1
ATOM 732 O O . SER A 1 93 ? 9.592 2.422 -10.646 1.00 84.12 93 SER A O 1
ATOM 734 N N . ARG A 1 94 ? 10.722 3.032 -12.491 1.00 83.94 94 ARG A N 1
ATOM 735 C CA . ARG A 1 94 ? 10.732 1.702 -13.099 1.00 83.94 94 ARG A CA 1
ATOM 736 C C . ARG A 1 94 ? 11.742 0.801 -12.397 1.00 83.94 94 ARG A C 1
ATOM 738 O O . ARG A 1 94 ? 12.928 1.110 -12.364 1.00 83.94 94 ARG A O 1
ATOM 745 N N . LEU A 1 95 ? 11.277 -0.355 -11.929 1.00 84.38 95 LEU A N 1
ATOM 746 C CA . LEU A 1 95 ? 12.143 -1.419 -11.413 1.00 84.38 95 LEU A CA 1
ATOM 747 C C . LEU A 1 95 ? 12.444 -2.502 -12.465 1.00 84.38 95 LEU A C 1
ATOM 749 O O . LEU A 1 95 ? 13.514 -3.101 -12.447 1.00 84.38 95 LEU A O 1
ATOM 753 N N . SER A 1 96 ? 11.494 -2.789 -13.362 1.00 85.25 96 SER A N 1
ATOM 754 C CA . SER A 1 96 ? 11.605 -3.831 -14.394 1.00 85.25 96 SER A CA 1
ATOM 755 C C . SER A 1 96 ? 10.711 -3.526 -15.606 1.00 85.25 96 SER A C 1
ATOM 757 O O . SER A 1 96 ? 9.913 -2.593 -15.564 1.00 85.25 96 SER A O 1
ATOM 759 N N . GLY A 1 97 ? 10.835 -4.309 -16.683 1.00 83.31 97 GLY A N 1
ATOM 760 C CA . GLY A 1 97 ? 10.124 -4.100 -17.956 1.00 83.31 97 GLY A CA 1
ATOM 761 C C . GLY A 1 97 ? 10.783 -3.043 -18.847 1.00 83.31 97 GLY A C 1
ATOM 762 O O . GLY A 1 97 ? 11.747 -2.406 -18.434 1.00 83.31 97 GLY A O 1
ATOM 763 N N . LYS A 1 98 ? 10.298 -2.853 -20.077 1.00 80.38 98 LYS A N 1
ATOM 764 C CA . LYS A 1 98 ? 10.748 -1.802 -21.013 1.00 80.38 98 LYS A CA 1
ATOM 765 C C . LYS A 1 98 ? 9.541 -0.992 -21.437 1.00 80.38 98 LYS A C 1
ATOM 767 O O . LYS A 1 98 ? 8.587 -1.603 -21.891 1.00 80.38 98 LYS A O 1
ATOM 772 N N . TYR A 1 99 ? 9.614 0.330 -21.344 1.00 80.12 99 TYR A N 1
ATOM 773 C CA . TYR A 1 99 ? 8.529 1.197 -21.784 1.00 80.12 99 TYR A CA 1
ATOM 774 C C . TYR A 1 99 ? 8.978 2.127 -22.901 1.00 80.12 99 TYR A C 1
ATOM 776 O O . TYR A 1 99 ? 10.163 2.440 -23.026 1.00 80.12 99 TYR A O 1
ATOM 784 N N . THR A 1 100 ? 8.016 2.541 -23.711 1.00 79.19 100 THR A N 1
ATOM 785 C CA . THR A 1 100 ? 8.156 3.650 -24.653 1.00 79.19 100 THR A CA 1
ATOM 786 C C . THR A 1 100 ? 7.611 4.908 -23.994 1.00 79.19 100 THR A C 1
ATOM 788 O O . THR A 1 100 ? 6.646 4.839 -23.232 1.00 79.19 100 THR A O 1
ATOM 791 N N . SER A 1 101 ? 8.258 6.046 -24.245 1.00 80.94 101 SER A N 1
ATOM 792 C CA . SER A 1 101 ? 7.833 7.329 -23.689 1.00 80.94 101 SER A CA 1
ATOM 793 C C . SER A 1 101 ? 6.360 7.585 -23.996 1.00 80.94 101 SER A C 1
ATOM 795 O O . SER A 1 101 ? 5.895 7.354 -25.113 1.00 80.94 101 SER A O 1
ATOM 797 N N . VAL A 1 102 ? 5.641 8.049 -22.984 1.00 85.69 102 VAL A N 1
ATOM 798 C CA . VAL A 1 102 ? 4.295 8.601 -23.132 1.00 85.69 102 VAL A CA 1
ATOM 799 C C . VAL A 1 102 ? 4.417 10.098 -23.394 1.00 85.69 102 VAL A C 1
ATOM 801 O O . VAL A 1 102 ? 5.433 10.693 -23.029 1.00 85.69 102 VAL A O 1
ATOM 804 N N . GLY A 1 103 ? 3.421 10.688 -24.052 1.00 80.94 103 GLY A N 1
ATOM 805 C CA . GLY A 1 103 ? 3.361 12.137 -24.201 1.00 80.94 103 GLY A CA 1
ATOM 806 C C . GLY A 1 103 ? 3.219 12.838 -22.843 1.00 80.94 103 GLY A C 1
ATOM 807 O O . GLY A 1 103 ? 2.906 12.207 -21.829 1.00 80.94 103 GLY A O 1
ATOM 808 N N . GLU A 1 104 ? 3.513 14.138 -22.805 1.00 87.44 104 GLU A N 1
ATOM 809 C CA . GLU A 1 104 ? 3.460 14.941 -21.573 1.00 87.44 104 GLU A CA 1
ATOM 810 C C . GLU A 1 104 ? 2.025 15.302 -21.157 1.00 87.44 104 GLU A C 1
ATOM 812 O O . GLU A 1 104 ? 1.798 15.865 -20.083 1.00 87.44 104 GLU A O 1
ATOM 817 N N . GLU A 1 105 ? 1.032 14.973 -21.984 1.00 89.06 105 GLU A N 1
ATOM 818 C CA . GLU A 1 105 ? -0.366 15.198 -21.672 1.00 89.06 105 GLU A CA 1
ATOM 819 C C . GLU A 1 105 ? -0.848 14.343 -20.495 1.00 89.06 105 GLU A C 1
ATOM 821 O O . GLU A 1 105 ? -0.545 13.154 -20.343 1.00 89.06 105 GLU A O 1
ATOM 826 N N . LYS A 1 106 ? -1.692 14.949 -19.658 1.00 80.88 106 LYS A N 1
ATOM 827 C CA . LYS A 1 106 ? -2.390 14.224 -18.600 1.00 80.88 106 LYS A CA 1
ATOM 828 C C . LYS A 1 106 ? -3.227 13.101 -19.223 1.00 80.88 106 LYS A C 1
ATOM 830 O O . LYS A 1 106 ? -4.123 13.366 -20.016 1.00 80.88 106 LYS A O 1
ATOM 835 N N . GLY A 1 107 ? -2.973 11.865 -18.798 1.00 81.31 107 GLY A N 1
ATOM 836 C CA . GLY A 1 107 ? -3.654 10.673 -19.313 1.00 81.31 107 GLY A CA 1
ATOM 837 C C . GLY A 1 107 ? -2.881 9.920 -20.401 1.00 81.31 107 GLY A C 1
ATOM 838 O O . GLY A 1 107 ? -3.322 8.841 -20.798 1.00 81.31 107 GLY A O 1
ATOM 839 N N . GLY A 1 108 ? -1.718 10.425 -20.830 1.00 77.56 108 GLY A N 1
ATOM 840 C CA . GLY A 1 108 ? -0.802 9.692 -21.700 1.00 77.56 108 GLY A CA 1
ATOM 841 C C . GLY A 1 108 ? -0.437 8.333 -21.094 1.00 77.56 108 GLY A C 1
ATOM 842 O O . GLY A 1 108 ? 0.007 8.235 -19.949 1.00 77.56 108 GLY A O 1
ATOM 843 N N . SER A 1 109 ? -0.655 7.253 -21.845 1.00 76.25 109 SER A N 1
ATOM 844 C CA . SER A 1 109 ? -0.371 5.887 -21.396 1.00 76.25 109 SER A CA 1
ATOM 845 C C . SER A 1 109 ? 0.136 5.027 -22.550 1.00 76.25 109 SER A C 1
ATOM 847 O O . SER A 1 109 ? -0.198 5.264 -23.709 1.00 76.25 109 SER A O 1
ATOM 849 N N . ASN A 1 110 ? 0.974 4.032 -22.246 1.00 69.94 110 ASN A N 1
ATOM 850 C CA . ASN A 1 110 ? 1.489 3.105 -23.250 1.00 69.94 110 ASN A CA 1
ATOM 851 C C . ASN A 1 110 ? 1.469 1.663 -22.738 1.00 69.94 110 ASN A C 1
ATOM 853 O O . ASN A 1 110 ? 2.179 1.299 -21.798 1.00 69.94 110 ASN A O 1
ATOM 857 N N . LEU A 1 111 ? 0.643 0.839 -23.381 1.00 61.81 111 LEU A N 1
ATOM 858 C CA . LEU A 1 111 ? 0.340 -0.529 -22.958 1.00 61.81 111 LEU A CA 1
ATOM 859 C C . LEU A 1 111 ? 1.332 -1.567 -23.481 1.00 61.81 111 LEU A C 1
ATOM 861 O O . LEU A 1 111 ? 1.375 -2.682 -22.967 1.00 61.81 111 LEU A O 1
ATOM 865 N N . ASN A 1 112 ? 2.178 -1.207 -24.448 1.00 46.38 112 ASN A N 1
ATOM 866 C CA . ASN A 1 112 ? 3.048 -2.146 -25.167 1.00 46.38 112 ASN A CA 1
ATOM 867 C C . ASN A 1 112 ? 4.281 -2.604 -24.355 1.00 46.38 112 ASN A C 1
ATOM 869 O O . ASN A 1 112 ? 5.290 -3.024 -24.912 1.00 46.38 112 ASN A O 1
ATOM 873 N N . THR A 1 113 ? 4.212 -2.517 -23.028 1.00 46.81 113 THR A N 1
ATOM 874 C CA . THR A 1 113 ? 5.363 -2.535 -22.112 1.00 46.81 113 THR A CA 1
ATOM 875 C C . THR A 1 113 ? 5.413 -3.780 -21.218 1.00 46.81 113 THR A C 1
ATOM 877 O O . THR A 1 113 ? 6.462 -4.098 -20.651 1.00 46.81 113 THR A O 1
ATOM 880 N N . ILE A 1 114 ? 4.316 -4.537 -21.098 1.00 41.84 114 ILE A N 1
ATOM 881 C CA . ILE A 1 114 ? 4.283 -5.778 -20.312 1.00 41.84 114 ILE A CA 1
ATOM 882 C C . ILE A 1 114 ? 3.463 -6.823 -21.068 1.00 41.84 114 ILE A C 1
ATOM 884 O O . ILE A 1 114 ? 2.236 -6.820 -21.030 1.00 41.84 114 ILE A O 1
ATOM 888 N N . SER A 1 115 ? 4.145 -7.741 -21.758 1.00 36.19 115 SER A N 1
ATOM 889 C CA . SER A 1 115 ? 3.523 -8.982 -22.215 1.00 36.19 115 SER A CA 1
ATOM 890 C C . SER A 1 115 ? 2.950 -9.712 -20.995 1.00 36.19 115 SER A C 1
ATOM 892 O O . SER A 1 115 ? 3.701 -10.083 -20.090 1.00 36.19 115 SER A O 1
ATOM 894 N N . TYR A 1 116 ? 1.630 -9.900 -21.022 1.00 30.98 116 TYR A N 1
ATOM 895 C CA . TYR A 1 116 ? 0.755 -10.582 -20.064 1.00 30.98 116 TYR A CA 1
ATOM 896 C C . TYR A 1 116 ? 0.217 -9.768 -18.864 1.00 30.98 116 TYR A C 1
ATOM 898 O O . TYR A 1 116 ? 0.924 -9.423 -17.920 1.00 30.98 116 TYR A O 1
ATOM 906 N N . SER A 1 117 ? -1.119 -9.639 -18.896 1.00 31.31 117 SER A N 1
ATOM 907 C CA . SER A 1 117 ? -2.112 -9.354 -17.842 1.00 31.31 117 SER A CA 1
ATOM 908 C C . SER A 1 117 ? -2.365 -7.897 -17.406 1.00 31.31 117 SER A C 1
ATOM 910 O O . SER A 1 117 ? -1.571 -7.280 -16.709 1.00 31.31 117 SER A O 1
ATOM 912 N N . LEU A 1 118 ? -3.556 -7.435 -17.821 1.00 28.67 118 LEU A N 1
ATOM 913 C CA . LEU A 1 118 ? -4.349 -6.252 -17.457 1.00 28.67 118 LEU A CA 1
ATOM 914 C C . LEU A 1 118 ? -3.660 -4.875 -17.407 1.00 28.67 118 LEU A C 1
ATOM 916 O O . LEU A 1 118 ? -3.048 -4.469 -16.425 1.00 28.67 118 LEU A O 1
ATOM 920 N N . LEU A 1 119 ? -3.943 -4.103 -18.460 1.00 28.06 119 LEU A N 1
ATOM 921 C CA . LEU A 1 119 ? -4.506 -2.752 -18.381 1.00 28.06 119 LEU A CA 1
ATOM 922 C C . LEU A 1 119 ? -4.999 -2.358 -16.971 1.00 28.06 119 LEU A C 1
ATOM 924 O O . LEU A 1 119 ? -6.119 -2.676 -16.585 1.00 28.06 119 LEU A O 1
ATOM 928 N N . ALA A 1 120 ? -4.198 -1.582 -16.249 1.00 26.61 120 ALA A N 1
ATOM 929 C CA . ALA A 1 120 ? -4.740 -0.501 -15.443 1.00 26.61 120 ALA A CA 1
ATOM 930 C C . ALA A 1 120 ? -4.542 0.772 -16.267 1.00 26.61 120 ALA A C 1
ATOM 932 O O . ALA A 1 120 ? -3.552 1.487 -16.114 1.00 26.61 120 ALA A O 1
ATOM 933 N N . SER A 1 121 ? -5.470 1.042 -17.188 1.00 25.92 121 SER A N 1
ATOM 934 C CA . SER A 1 121 ? -5.751 2.437 -17.510 1.00 25.92 121 SER A CA 1
ATOM 935 C C . SER A 1 121 ? -6.039 3.107 -16.172 1.00 25.92 121 SER A C 1
ATOM 937 O O . SER A 1 121 ? -6.938 2.667 -15.457 1.00 25.92 121 SER A O 1
ATOM 939 N N . ILE A 1 122 ? -5.266 4.124 -15.797 1.00 30.30 122 ILE A N 1
ATOM 940 C CA . ILE A 1 122 ? -5.601 5.001 -14.673 1.00 30.30 122 ILE A CA 1
ATOM 941 C C . ILE A 1 122 ? -6.801 5.846 -15.127 1.00 30.30 122 ILE A C 1
ATOM 943 O O . ILE A 1 122 ? -6.687 7.017 -15.453 1.00 30.30 122 ILE A O 1
ATOM 947 N N . ASN A 1 123 ? -7.957 5.200 -15.209 1.00 25.95 123 ASN A N 1
ATOM 948 C CA . ASN A 1 123 ? -9.204 5.745 -14.726 1.00 25.95 123 ASN A CA 1
ATOM 949 C C . ASN A 1 123 ? -9.444 4.959 -13.447 1.00 25.95 123 ASN A C 1
ATOM 951 O O . ASN A 1 123 ? -9.651 3.748 -13.485 1.00 25.95 123 ASN A O 1
ATOM 955 N N . LEU A 1 124 ? -9.301 5.634 -12.311 1.00 31.78 124 LEU A N 1
ATOM 956 C CA . LEU A 1 124 ? -9.660 5.109 -11.005 1.00 31.78 124 LEU A CA 1
ATOM 957 C C . LEU A 1 124 ? -11.173 4.826 -11.042 1.00 31.78 124 LEU A C 1
ATOM 959 O O . LEU A 1 124 ? -11.966 5.700 -10.724 1.00 31.78 124 LEU A O 1
ATOM 963 N N . LEU A 1 125 ? -11.579 3.657 -11.539 1.00 25.16 125 LEU A N 1
ATOM 964 C CA . LEU A 1 125 ? -12.943 3.159 -11.418 1.00 25.16 125 LEU A CA 1
ATOM 965 C C . LEU A 1 125 ? -13.005 2.428 -10.083 1.00 25.16 125 LEU A C 1
ATOM 967 O O . LEU A 1 125 ? -12.506 1.311 -9.938 1.00 25.16 125 LEU A O 1
ATOM 971 N N . ILE A 1 126 ? -13.558 3.098 -9.082 1.00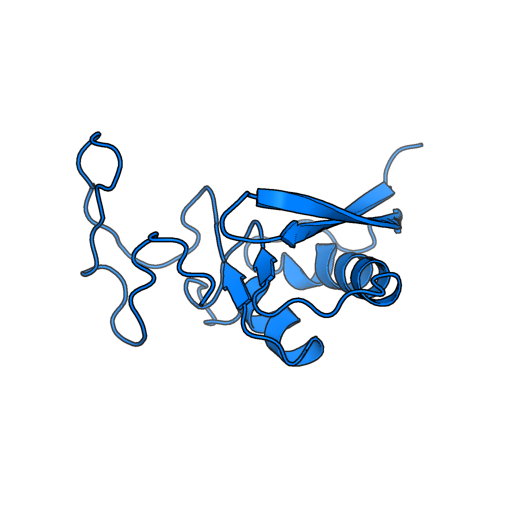 34.59 126 ILE A N 1
ATOM 972 C CA . ILE A 1 126 ? -14.107 2.417 -7.919 1.00 34.59 126 ILE A CA 1
ATOM 973 C C . ILE A 1 126 ? -15.615 2.343 -8.189 1.00 34.59 126 ILE A C 1
ATOM 975 O O . ILE A 1 126 ? -16.295 3.366 -8.246 1.00 34.59 126 ILE A O 1
ATOM 979 N N . ARG A 1 127 ? -16.070 1.099 -8.367 1.00 30.70 127 ARG A N 1
ATOM 980 C CA . ARG A 1 127 ? -17.321 0.661 -9.010 1.00 30.70 127 ARG A CA 1
ATOM 981 C C . ARG A 1 127 ? -17.417 0.921 -10.510 1.00 30.70 127 ARG A C 1
ATOM 983 O O . ARG A 1 127 ? -17.267 2.078 -10.949 1.00 30.70 127 ARG A O 1
#

Foldseek 3Di:
DPFKDKAKDWDADPPVRHTDDIFIFIDGQPDDDDQLPVCVRCVVRNVVRVVPDPDDDQEEEDQKDACLGPVNHMNQPVSCVVSVHHGDYDYPDRSHWDDDDFDPDDQTDDDPTDDDDDDPSPPPDPD

Radius of gyration: 15.76 Å; chains: 1; bounding box: 35×28×43 Å

pLDDT: mean 83.5, std 20.96, range [25.16, 97.5]

Organism: NCBI:txid412755

Secondary structure (DSSP, 8-state):
---EEEEEEEEEETTTTEEEEEEEEEEE--S---TT-HHHHHHHHHHHHHHT--SPPSSEEESS-SS-STTS--HHHHHHHHHTS-EEE--SS--SS--PPPPSSTT----TT-SSS----S-----